Protein AF-A0A941UW12-F1 (afdb_monomer_lite)

Foldseek 3Di:
DLVQVVQQQVQLVVCVVVVHHSGGHFDDDPNDTPGD

Radius of gyration: 10.17 Å; chains: 1; bounding box: 19×10×27 Å

Secondary structure (DSSP, 8-state):
--HHHHHHHHHHHHHHHTTS------EEETTEEEE-

pLDDT: mean 96.24, std 5.26, range [66.06, 98.25]

Sequence (36 aa):
MDPFIEAAIEEARIGQAEGGIPIGSVIVYRGRIIGR

Structure (mmCIF, N/CA/C/O backbone):
data_AF-A0A941UW12-F1
#
_entry.id   AF-A0A941UW12-F1
#
loop_
_atom_site.group_PDB
_atom_site.id
_atom_site.type_symbol
_atom_site.label_atom_id
_atom_site.label_alt_id
_atom_site.label_comp_id
_atom_site.label_asym_id
_atom_site.label_entity_id
_atom_site.label_seq_id
_atom_site.pdbx_PDB_ins_code
_atom_site.Cartn_x
_atom_site.Cartn_y
_atom_site.Cartn_z
_atom_site.occupancy
_atom_site.B_iso_or_equiv
_atom_site.auth_seq_id
_atom_site.auth_comp_id
_atom_site.auth_asym_id
_atom_site.auth_atom_id
_atom_site.pdbx_PDB_model_num
ATOM 1 N N . MET A 1 1 ? 7.171 -2.354 11.498 1.00 66.06 1 MET A N 1
ATOM 2 C CA . MET A 1 1 ? 6.922 -1.013 10.928 1.00 66.06 1 MET A CA 1
ATOM 3 C C . MET A 1 1 ? 5.407 -0.793 10.988 1.00 66.06 1 MET A C 1
ATOM 5 O O . MET A 1 1 ? 4.741 -1.646 11.567 1.00 66.06 1 MET A O 1
ATOM 9 N N . ASP A 1 2 ? 4.838 0.342 10.570 1.00 91.50 2 ASP A N 1
ATOM 10 C CA . ASP A 1 2 ? 3.367 0.469 10.571 1.00 91.50 2 ASP A CA 1
ATOM 11 C C . ASP A 1 2 ? 2.789 -0.580 9.590 1.00 91.50 2 ASP A C 1
ATOM 13 O O . ASP A 1 2 ? 3.192 -0.570 8.423 1.00 91.50 2 ASP A O 1
ATOM 17 N N . PRO A 1 3 ? 1.904 -1.503 10.025 1.00 94.31 3 PRO A N 1
ATOM 18 C CA . PRO A 1 3 ? 1.404 -2.592 9.180 1.00 94.31 3 PRO A CA 1
ATOM 19 C C . PRO A 1 3 ? 0.667 -2.094 7.928 1.00 94.31 3 PRO A C 1
ATOM 21 O O . PRO A 1 3 ? 0.614 -2.803 6.923 1.00 94.31 3 PRO A O 1
ATOM 24 N N . PHE A 1 4 ? 0.119 -0.876 7.949 1.00 96.94 4 PHE A N 1
ATOM 25 C CA . PHE A 1 4 ? -0.513 -0.272 6.777 1.00 96.94 4 PHE A CA 1
ATOM 26 C C . PHE A 1 4 ? 0.528 0.198 5.759 1.00 96.94 4 PHE A C 1
ATOM 28 O O . PHE A 1 4 ? 0.332 0.040 4.555 1.00 96.94 4 PHE A O 1
ATOM 35 N N . ILE A 1 5 ? 1.664 0.712 6.235 1.00 96.81 5 ILE A N 1
ATOM 36 C CA . ILE A 1 5 ? 2.790 1.096 5.378 1.00 96.81 5 ILE A CA 1
ATOM 37 C C . ILE A 1 5 ? 3.472 -0.143 4.790 1.00 96.81 5 ILE A C 1
ATOM 39 O O . ILE A 1 5 ? 3.792 -0.142 3.607 1.00 96.81 5 ILE A O 1
ATOM 43 N N . GLU A 1 6 ? 3.656 -1.213 5.570 1.00 97.75 6 GLU A N 1
ATOM 44 C CA . GLU A 1 6 ? 4.193 -2.483 5.052 1.00 97.75 6 GLU A CA 1
ATOM 45 C C . GLU A 1 6 ? 3.329 -3.031 3.905 1.00 97.75 6 GLU A C 1
ATOM 47 O O . GLU A 1 6 ? 3.862 -3.423 2.868 1.00 97.75 6 GLU A O 1
ATOM 52 N N . ALA A 1 7 ? 2.001 -2.981 4.049 1.00 97.56 7 ALA A N 1
ATOM 53 C CA . ALA A 1 7 ? 1.078 -3.410 3.003 1.00 97.56 7 ALA A CA 1
ATOM 54 C C . ALA A 1 7 ? 1.123 -2.510 1.753 1.00 97.56 7 ALA A C 1
ATOM 56 O O . ALA A 1 7 ? 1.138 -3.026 0.641 1.00 97.56 7 ALA A O 1
ATOM 57 N N . ALA A 1 8 ? 1.206 -1.184 1.914 1.00 97.88 8 ALA A N 1
ATOM 58 C CA . ALA A 1 8 ? 1.342 -0.266 0.779 1.00 97.88 8 ALA A CA 1
ATOM 59 C C . ALA A 1 8 ? 2.671 -0.455 0.024 1.00 97.88 8 ALA A C 1
ATOM 61 O O . ALA A 1 8 ? 2.718 -0.315 -1.194 1.00 97.88 8 ALA A O 1
ATOM 62 N N . ILE A 1 9 ? 3.757 -0.800 0.722 1.00 97.94 9 ILE A N 1
ATOM 63 C CA . ILE A 1 9 ? 5.037 -1.119 0.076 1.00 97.94 9 ILE A CA 1
ATOM 64 C C . ILE A 1 9 ? 4.929 -2.412 -0.737 1.00 97.94 9 ILE A C 1
ATOM 66 O O . ILE A 1 9 ? 5.529 -2.497 -1.806 1.00 97.94 9 ILE A O 1
ATOM 70 N N 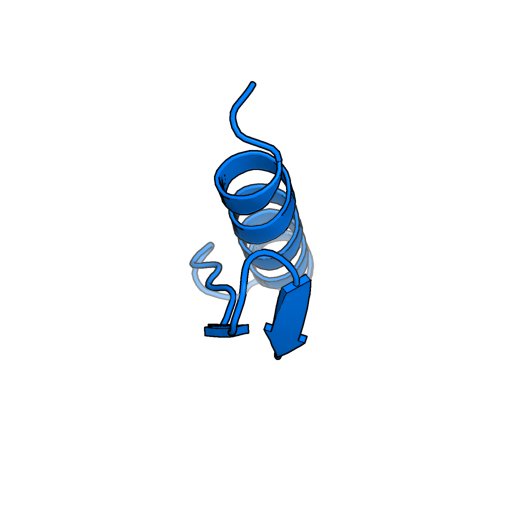. GLU A 1 10 ? 4.179 -3.405 -0.260 1.00 97.62 10 GLU A N 1
ATOM 71 C CA . GLU A 1 10 ? 3.978 -4.650 -1.004 1.00 97.62 10 GLU A CA 1
ATOM 72 C C . GLU A 1 10 ? 3.242 -4.409 -2.329 1.00 97.62 10 GLU A C 1
ATOM 74 O O . GLU A 1 10 ? 3.719 -4.855 -3.370 1.00 97.62 10 GLU A O 1
ATOM 79 N N . GLU A 1 11 ? 2.179 -3.599 -2.328 1.00 97.75 11 GLU A N 1
ATOM 80 C CA . GLU A 1 11 ? 1.495 -3.183 -3.564 1.00 97.75 11 GLU A CA 1
ATOM 81 C C . GLU A 1 11 ? 2.440 -2.444 -4.526 1.00 97.75 11 GLU A C 1
ATOM 83 O O . GLU A 1 11 ? 2.475 -2.724 -5.724 1.00 97.75 11 GLU A O 1
ATOM 88 N N . ALA A 1 12 ? 3.293 -1.555 -4.002 1.00 98.25 12 ALA A N 1
ATOM 89 C CA . ALA A 1 12 ? 4.282 -0.851 -4.817 1.00 98.25 12 ALA A CA 1
ATOM 90 C C . ALA A 1 12 ? 5.302 -1.808 -5.462 1.00 98.25 12 ALA A C 1
ATOM 92 O O . ALA A 1 12 ? 5.713 -1.594 -6.605 1.00 98.25 12 ALA A O 1
ATOM 93 N N . ARG A 1 13 ? 5.713 -2.867 -4.748 1.00 98.19 13 ARG A N 1
ATOM 94 C CA . ARG A 1 13 ? 6.615 -3.904 -5.278 1.00 98.19 13 ARG A CA 1
ATOM 95 C C . ARG A 1 13 ? 5.950 -4.734 -6.368 1.00 98.19 13 ARG A C 1
ATOM 97 O O . ARG A 1 13 ? 6.625 -5.063 -7.340 1.00 98.19 13 ARG A O 1
ATOM 104 N N . ILE A 1 14 ? 4.662 -5.050 -6.231 1.00 97.31 14 ILE A N 1
ATOM 105 C CA . ILE A 1 14 ? 3.894 -5.751 -7.270 1.00 97.31 14 ILE A CA 1
ATOM 106 C C . ILE A 1 14 ? 3.881 -4.905 -8.545 1.00 97.31 14 ILE A C 1
ATOM 108 O O . ILE A 1 14 ? 4.343 -5.373 -9.585 1.00 97.31 14 ILE A O 1
ATOM 112 N N . GLY A 1 15 ? 3.493 -3.629 -8.443 1.00 96.44 15 GLY A N 1
ATOM 113 C CA . GLY A 1 15 ? 3.514 -2.707 -9.582 1.00 96.44 15 GLY A CA 1
ATOM 114 C C . GLY A 1 15 ? 4.903 -2.581 -10.219 1.00 96.44 15 GLY A C 1
ATOM 115 O O . GLY A 1 15 ? 5.021 -2.566 -11.442 1.00 96.44 15 GLY A O 1
ATOM 116 N N . GLN A 1 16 ? 5.972 -2.571 -9.413 1.00 97.81 16 GLN A N 1
ATOM 117 C CA . GLN A 1 16 ? 7.350 -2.605 -9.914 1.00 97.81 16 GLN A CA 1
ATOM 118 C C . GLN A 1 16 ? 7.659 -3.883 -10.707 1.00 97.81 16 GLN A C 1
ATOM 120 O O . GLN A 1 16 ? 8.262 -3.814 -11.778 1.00 97.81 16 GLN A O 1
ATOM 125 N N . ALA A 1 17 ? 7.285 -5.048 -10.170 1.00 97.88 17 ALA A N 1
ATOM 126 C CA . ALA A 1 17 ? 7.546 -6.353 -10.772 1.00 97.88 17 ALA A CA 1
ATOM 127 C C . ALA A 1 17 ? 6.779 -6.549 -12.089 1.00 97.88 17 ALA A C 1
ATOM 129 O O . ALA A 1 17 ? 7.273 -7.214 -12.997 1.00 97.88 17 ALA A O 1
ATOM 130 N N . GLU A 1 18 ? 5.614 -5.916 -12.216 1.00 97.50 18 GLU A N 1
ATOM 131 C CA . GLU A 1 18 ? 4.815 -5.865 -13.444 1.00 97.50 18 GLU A CA 1
ATOM 132 C C . GLU A 1 18 ? 5.357 -4.864 -14.483 1.00 97.50 18 GLU A C 1
ATOM 134 O O . GLU A 1 18 ? 4.834 -4.772 -15.593 1.00 97.50 18 GLU A O 1
ATOM 139 N N . GLY A 1 19 ? 6.421 -4.120 -14.156 1.00 97.06 19 GLY A N 1
ATOM 140 C CA . GLY A 1 19 ? 6.993 -3.081 -15.018 1.00 97.06 19 GLY A CA 1
ATOM 141 C C . GLY A 1 19 ? 6.207 -1.765 -15.009 1.00 97.06 19 GLY A C 1
ATOM 142 O O . GLY A 1 19 ? 6.441 -0.902 -15.856 1.00 97.06 19 GLY A O 1
ATO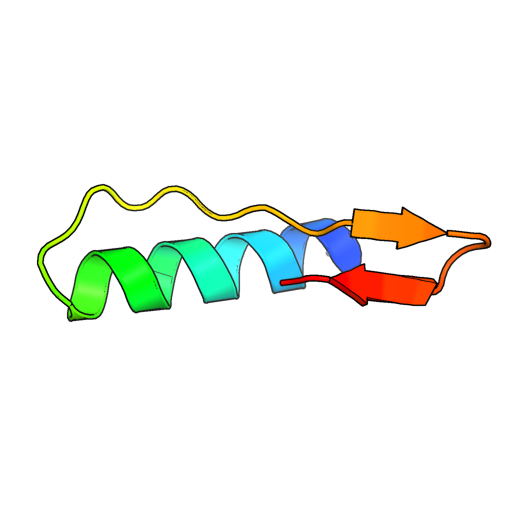M 143 N N . GLY A 1 20 ? 5.277 -1.608 -14.067 1.00 96.25 20 GLY A N 1
ATOM 144 C CA . GLY A 1 20 ? 4.531 -0.383 -13.816 1.00 96.25 20 GLY A CA 1
ATOM 145 C C . GLY A 1 20 ? 5.285 0.619 -12.936 1.00 96.25 20 GLY A C 1
ATOM 146 O O . GLY A 1 20 ? 6.438 0.432 -12.543 1.00 96.25 20 GLY A O 1
ATOM 147 N N . ILE A 1 21 ? 4.612 1.725 -12.615 1.00 97.06 21 ILE A N 1
ATOM 148 C CA . ILE A 1 21 ? 5.137 2.720 -11.674 1.00 97.06 21 ILE A CA 1
ATOM 149 C C . ILE A 1 21 ? 4.990 2.147 -10.252 1.00 97.06 21 ILE A C 1
ATOM 151 O O . ILE A 1 21 ? 3.881 1.748 -9.897 1.00 97.06 21 ILE A O 1
ATOM 155 N N . PRO A 1 22 ? 6.052 2.116 -9.423 1.00 97.31 22 PRO A N 1
ATOM 156 C CA . PRO A 1 22 ? 6.028 1.484 -8.103 1.00 97.31 22 PRO A CA 1
ATOM 157 C C . PRO A 1 22 ? 5.303 2.358 -7.070 1.00 97.31 22 PRO A C 1
ATOM 159 O O . PRO A 1 22 ? 5.915 2.964 -6.191 1.00 97.31 22 PRO A O 1
ATOM 162 N N . ILE A 1 23 ? 3.984 2.451 -7.201 1.00 96.88 23 ILE A N 1
ATOM 163 C CA . ILE A 1 23 ? 3.091 3.140 -6.271 1.00 96.88 23 ILE A CA 1
ATOM 164 C C . ILE A 1 23 ? 2.162 2.094 -5.679 1.00 96.88 23 ILE A C 1
ATOM 166 O O . ILE A 1 23 ? 1.534 1.339 -6.411 1.00 96.88 23 ILE A O 1
ATOM 170 N N . GLY A 1 24 ? 2.056 2.084 -4.356 1.00 96.81 24 GLY A N 1
ATOM 171 C CA . GLY A 1 24 ? 1.126 1.227 -3.641 1.00 96.81 24 GLY A CA 1
ATOM 172 C C . GLY A 1 24 ? 0.282 2.034 -2.670 1.00 96.81 24 GLY A C 1
ATOM 173 O O . GLY A 1 24 ? 0.711 3.066 -2.144 1.00 96.81 24 GLY A O 1
ATOM 174 N N . SER A 1 25 ? -0.943 1.574 -2.453 1.00 97.19 25 SER A N 1
ATOM 175 C CA . SER A 1 25 ? -1.905 2.211 -1.563 1.00 97.19 25 SER A CA 1
ATOM 176 C C . SER A 1 25 ? -2.725 1.152 -0.848 1.00 97.19 25 SER A C 1
ATOM 178 O O . SER A 1 25 ? -2.887 0.051 -1.352 1.00 97.19 25 SER A O 1
ATOM 180 N N . VAL A 1 26 ? -3.253 1.482 0.327 1.00 97.88 26 VAL A N 1
ATOM 181 C CA . VAL A 1 26 ? -4.215 0.625 1.022 1.00 97.88 26 VAL A CA 1
ATOM 182 C C . VAL A 1 26 ? -5.374 1.464 1.532 1.00 97.88 26 VAL A C 1
ATOM 184 O O . VAL A 1 26 ? -5.183 2.577 2.025 1.00 97.88 26 VAL A O 1
ATOM 187 N N . ILE A 1 27 ? -6.588 0.925 1.446 1.00 98.12 27 ILE A N 1
ATOM 188 C CA . ILE A 1 27 ? -7.780 1.547 2.029 1.00 98.12 27 ILE A CA 1
ATOM 189 C C . ILE A 1 27 ? -7.995 0.930 3.406 1.00 98.12 27 ILE A C 1
ATOM 191 O O . ILE A 1 27 ? -8.178 -0.282 3.524 1.00 98.12 27 ILE A O 1
ATOM 195 N N . VAL A 1 28 ? -7.991 1.756 4.455 1.00 97.94 28 VAL A N 1
ATOM 196 C CA . VAL A 1 28 ? -8.147 1.302 5.843 1.00 97.94 28 VAL A CA 1
ATOM 197 C C . VAL A 1 28 ? -9.440 1.848 6.435 1.00 97.94 28 VAL A C 1
ATOM 199 O O . VAL A 1 28 ? -9.672 3.055 6.451 1.00 97.94 28 VAL A O 1
ATOM 202 N N . TYR A 1 29 ? -10.266 0.961 6.988 1.00 98.06 29 TYR A N 1
ATOM 203 C CA . TYR A 1 29 ? -11.459 1.326 7.746 1.00 98.06 29 TYR A CA 1
ATOM 204 C C . TYR A 1 29 ? -11.456 0.612 9.095 1.00 98.06 29 TYR A C 1
ATOM 206 O O . TYR A 1 29 ? -11.337 -0.610 9.168 1.00 98.06 29 TYR A O 1
ATOM 214 N N . ARG A 1 30 ? -11.576 1.382 10.185 1.00 97.50 30 ARG A N 1
ATOM 215 C CA . ARG A 1 30 ? -11.566 0.868 11.571 1.00 97.50 30 ARG A CA 1
ATOM 216 C C . ARG A 1 30 ? -10.370 -0.056 11.870 1.00 97.50 30 ARG A C 1
ATOM 218 O O . ARG A 1 30 ? -10.531 -1.121 12.459 1.00 97.50 30 ARG A O 1
ATOM 225 N N . GLY A 1 31 ? -9.174 0.347 11.435 1.00 96.56 31 GLY A N 1
ATOM 226 C CA . GLY A 1 31 ? -7.928 -0.393 11.671 1.00 96.56 31 GLY A CA 1
ATOM 227 C C . GLY A 1 31 ? -7.785 -1.688 10.864 1.00 96.56 31 GLY A C 1
ATOM 228 O O . GLY A 1 31 ? -6.916 -2.499 11.170 1.00 96.56 31 GLY A O 1
ATOM 229 N N . ARG A 1 32 ? -8.631 -1.908 9.850 1.00 97.44 32 ARG A N 1
ATOM 230 C CA . ARG A 1 32 ? -8.570 -3.067 8.952 1.00 97.44 32 ARG A CA 1
ATOM 231 C C . ARG A 1 32 ? -8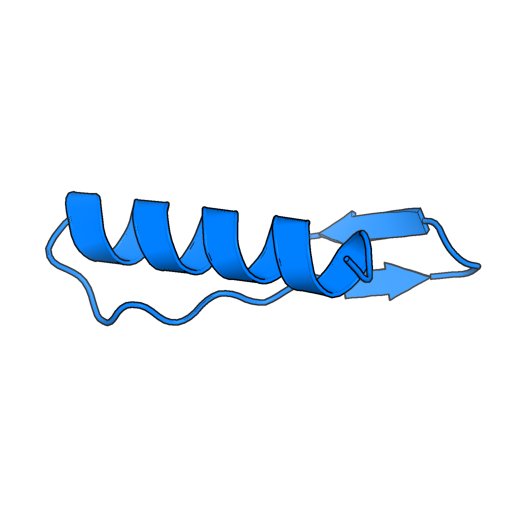.401 -2.608 7.513 1.00 97.44 32 ARG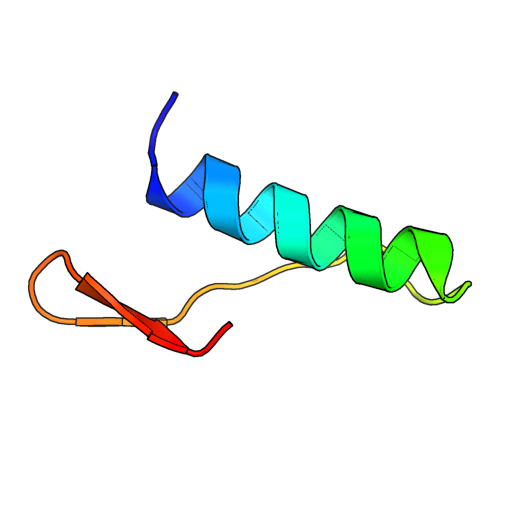 A C 1
ATOM 233 O O . ARG A 1 32 ? -9.070 -1.669 7.086 1.00 97.44 32 ARG A O 1
ATOM 240 N N . ILE A 1 33 ? -7.532 -3.288 6.7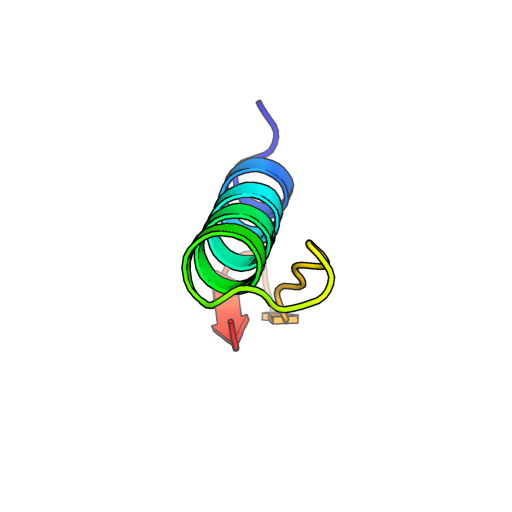74 1.00 97.75 33 ILE A N 1
ATOM 241 C C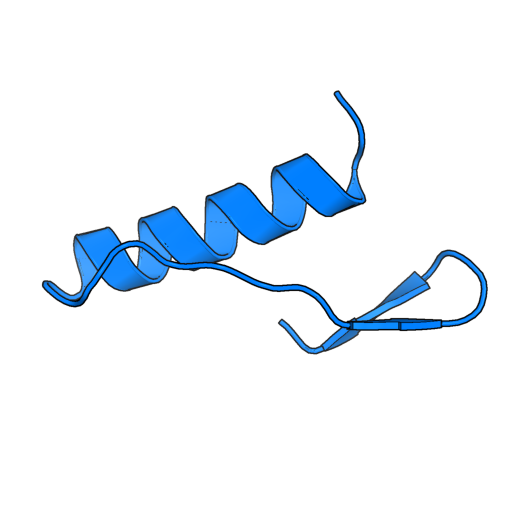A . ILE A 1 33 ? -7.384 -3.082 5.332 1.00 97.75 33 ILE A CA 1
ATOM 242 C C . ILE A 1 33 ? -8.622 -3.660 4.639 1.00 97.75 33 ILE A C 1
ATOM 244 O O . ILE A 1 33 ? -8.975 -4.815 4.872 1.00 97.75 33 ILE A O 1
ATOM 248 N N . ILE A 1 34 ? -9.275 -2.847 3.812 1.00 97.94 34 ILE A N 1
ATOM 249 C CA . ILE A 1 34 ? -10.463 -3.203 3.019 1.00 97.94 34 ILE A CA 1
ATOM 250 C C . ILE A 1 34 ? -10.230 -3.077 1.506 1.00 97.94 34 ILE A C 1
ATOM 252 O O . ILE A 1 34 ? -11.116 -3.415 0.730 1.00 97.94 34 ILE A O 1
ATOM 256 N N . GLY A 1 35 ? -9.053 -2.608 1.091 1.00 96.62 35 GLY A N 1
ATOM 257 C CA . GLY A 1 35 ? -8.633 -2.526 -0.306 1.00 96.62 35 GLY A CA 1
ATOM 258 C C . GLY A 1 35 ? -7.113 -2.448 -0.406 1.00 96.62 35 GLY A C 1
ATOM 259 O O . GLY A 1 35 ? -6.478 -1.856 0.475 1.00 96.62 35 GLY A O 1
ATOM 260 N N . ARG A 1 36 ? -6.572 -3.080 -1.444 1.00 94.81 36 ARG A N 1
ATOM 261 C CA . ARG A 1 36 ? -5.172 -3.082 -1.861 1.00 94.81 36 ARG A CA 1
ATOM 262 C C . ARG A 1 36 ? -5.162 -2.752 -3.347 1.00 94.81 36 ARG A C 1
ATOM 264 O O . ARG A 1 36 ? -6.043 -3.337 -4.024 1.00 94.81 36 ARG A O 1
#